Protein AF-A0A3B1DWB9-F1 (afdb_monomer)

Solvent-accessible surface area (backbone atoms only — not comparable to full-atom values): 4845 Å² total; per-residue (Å²): 138,87,80,56,45,67,59,46,20,48,55,52,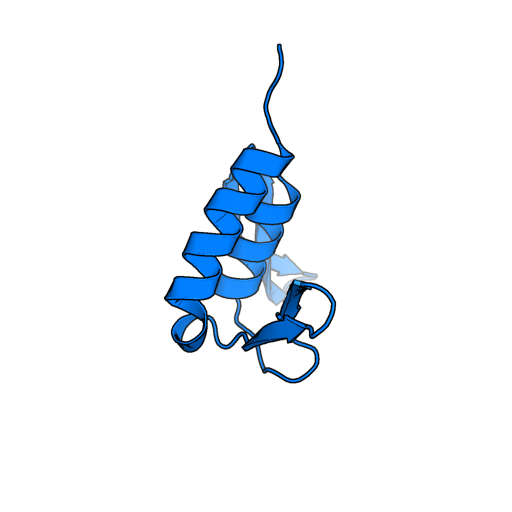46,49,62,47,59,78,39,20,76,85,30,34,32,46,80,44,81,42,96,88,73,47,75,46,75,41,64,49,86,91,38,82,27,40,74,67,38,53,40,52,51,50,24,38,76,48,27,70,74,44,52,63,43,84,41,88,37,71,60,95,90,38,84,40,83,36,82,48,78,90

Organism: NCBI:txid652676

pLDDT: mean 96.12, std 4.91, range [58.06, 98.69]

Structure (mmCIF, N/CA/C/O backbone):
data_AF-A0A3B1DWB9-F1
#
_entry.id   AF-A0A3B1DWB9-F1
#
loop_
_atom_site.group_PDB
_atom_site.id
_atom_site.type_symbol
_atom_site.label_atom_id
_atom_site.label_alt_id
_atom_site.label_comp_id
_atom_site.label_asym_id
_atom_site.label_entity_id
_atom_site.label_seq_id
_atom_site.pdbx_PDB_ins_code
_atom_site.Cartn_x
_atom_site.Cartn_y
_atom_site.Cartn_z
_atom_site.occupancy
_atom_site.B_iso_or_equiv
_atom_site.auth_seq_id
_atom_site.auth_comp_id
_atom_site.auth_asym_id
_atom_site.auth_atom_id
_atom_site.pdbx_PDB_model_num
ATOM 1 N N . MET A 1 1 ? -1.717 25.073 -10.698 1.00 58.06 1 MET A N 1
ATOM 2 C CA . MET A 1 1 ? -0.938 24.186 -9.810 1.00 58.06 1 MET A CA 1
ATOM 3 C C . MET A 1 1 ? -0.717 22.882 -10.548 1.00 58.06 1 MET A C 1
ATOM 5 O O . MET A 1 1 ? -1.690 22.342 -11.055 1.00 58.06 1 MET A O 1
ATOM 9 N N . ASN A 1 2 ? 0.532 22.435 -10.675 1.00 82.19 2 ASN A N 1
ATOM 10 C CA . ASN A 1 2 ? 0.851 21.084 -11.132 1.00 82.19 2 ASN A CA 1
ATOM 11 C C . ASN A 1 2 ? 1.231 20.289 -9.885 1.00 82.19 2 ASN A C 1
ATOM 13 O O . ASN A 1 2 ? 2.206 20.636 -9.230 1.00 82.19 2 ASN A O 1
ATOM 17 N N . PHE A 1 3 ? 0.423 19.299 -9.531 1.00 86.00 3 PHE A N 1
ATOM 18 C CA . PHE A 1 3 ? 0.599 18.526 -8.303 1.00 86.00 3 PHE A CA 1
ATOM 19 C C . PHE A 1 3 ? 1.432 17.256 -8.500 1.00 86.00 3 PHE A C 1
ATOM 21 O O . PHE A 1 3 ? 1.622 16.527 -7.533 1.00 86.00 3 PHE A O 1
ATOM 28 N N . GLN A 1 4 ? 1.893 16.997 -9.735 1.00 94.44 4 GLN A N 1
ATOM 29 C CA . GLN A 1 4 ? 2.781 15.882 -10.093 1.00 94.44 4 GLN A CA 1
ATOM 30 C C . GLN A 1 4 ? 2.353 14.543 -9.466 1.00 94.44 4 GLN A C 1
ATOM 32 O O . GLN A 1 4 ? 3.173 13.779 -8.975 1.00 94.44 4 GLN A O 1
ATOM 37 N N . LEU A 1 5 ? 1.044 14.259 -9.492 1.00 96.00 5 LEU A N 1
ATOM 38 C CA . LEU A 1 5 ? 0.442 13.137 -8.760 1.00 96.00 5 LEU A CA 1
ATOM 39 C C . LEU A 1 5 ? 1.098 11.794 -9.107 1.00 96.00 5 LEU A C 1
ATOM 41 O O . LEU A 1 5 ? 1.374 10.995 -8.224 1.00 96.00 5 LEU A O 1
ATOM 45 N N . ASN A 1 6 ? 1.409 11.571 -10.385 1.00 96.62 6 ASN A N 1
ATOM 46 C CA . ASN A 1 6 ? 2.066 10.336 -10.808 1.00 96.62 6 ASN A CA 1
ATOM 47 C C . ASN A 1 6 ? 3.512 10.230 -10.316 1.00 96.62 6 ASN A C 1
ATOM 49 O O . ASN A 1 6 ? 3.944 9.128 -10.016 1.00 96.62 6 ASN A O 1
ATOM 53 N N . GLU A 1 7 ? 4.255 11.339 -10.245 1.00 96.50 7 GLU A N 1
ATOM 54 C CA . GLU A 1 7 ? 5.631 11.327 -9.727 1.00 96.50 7 GLU A CA 1
ATOM 55 C C . GLU A 1 7 ? 5.611 11.014 -8.227 1.00 96.50 7 GLU A C 1
ATOM 57 O O . GLU A 1 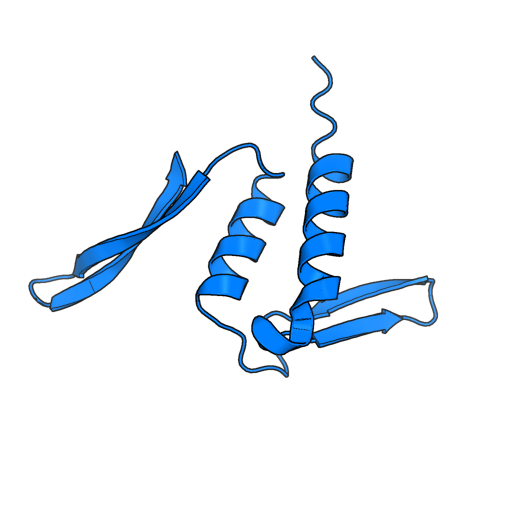7 ? 6.287 10.091 -7.796 1.00 96.50 7 GLU A O 1
ATOM 62 N N . ARG A 1 8 ? 4.718 11.655 -7.460 1.00 95.94 8 ARG A N 1
ATOM 63 C CA . ARG A 1 8 ? 4.530 11.353 -6.030 1.00 95.94 8 ARG A CA 1
ATOM 64 C C . ARG A 1 8 ? 4.115 9.904 -5.774 1.00 95.94 8 ARG A C 1
ATOM 66 O O . ARG A 1 8 ? 4.662 9.244 -4.900 1.00 95.94 8 ARG A O 1
ATOM 73 N N . ALA A 1 9 ? 3.139 9.408 -6.535 1.00 97.88 9 ALA A N 1
ATOM 74 C CA . ALA A 1 9 ? 2.699 8.021 -6.427 1.00 97.88 9 ALA A CA 1
ATOM 75 C C . ALA A 1 9 ? 3.819 7.039 -6.807 1.00 97.88 9 ALA A C 1
ATOM 77 O O . ALA A 1 9 ? 3.914 5.971 -6.206 1.00 97.88 9 ALA A O 1
ATOM 78 N N . ALA A 1 10 ? 4.662 7.388 -7.786 1.00 97.31 10 ALA A N 1
ATOM 79 C CA . ALA A 1 10 ? 5.814 6.581 -8.169 1.00 97.31 10 ALA A CA 1
ATOM 80 C C . ALA A 1 10 ? 6.865 6.539 -7.052 1.00 97.31 10 ALA A C 1
ATOM 82 O O . ALA A 1 10 ? 7.289 5.442 -6.707 1.00 97.31 10 ALA A O 1
ATOM 83 N N . ASP A 1 11 ? 7.200 7.682 -6.446 1.00 96.94 11 ASP A N 1
ATOM 84 C CA . ASP A 1 11 ? 8.137 7.758 -5.317 1.00 96.94 11 ASP A CA 1
ATOM 85 C C . ASP A 1 11 ? 7.655 6.885 -4.145 1.00 96.94 11 ASP A C 1
ATOM 87 O O . ASP A 1 11 ? 8.386 6.015 -3.677 1.00 96.94 11 ASP A O 1
ATOM 91 N N . LEU A 1 12 ? 6.379 7.005 -3.756 1.00 97.31 12 LEU A N 1
ATOM 92 C CA . LEU A 1 12 ? 5.794 6.158 -2.710 1.00 97.31 12 LEU A CA 1
ATOM 93 C C . LEU A 1 12 ? 5.782 4.666 -3.096 1.00 97.31 12 LEU A C 1
ATOM 95 O O . LEU A 1 12 ? 5.933 3.788 -2.248 1.00 97.31 12 LEU A O 1
ATOM 99 N N . THR A 1 13 ? 5.613 4.354 -4.384 1.00 98.25 13 THR A N 1
ATOM 100 C CA . THR A 1 13 ? 5.677 2.968 -4.870 1.00 98.25 13 THR A CA 1
ATOM 101 C C . THR A 1 13 ? 7.090 2.391 -4.736 1.00 98.25 13 THR A C 1
ATOM 103 O O . THR A 1 13 ? 7.212 1.202 -4.443 1.00 98.25 13 THR A O 1
ATOM 106 N N . GLU A 1 14 ? 8.149 3.192 -4.908 1.00 98.19 14 GLU A N 1
ATOM 107 C CA . GLU A 1 14 ? 9.525 2.742 -4.645 1.00 98.19 14 GLU A CA 1
ATOM 108 C C . GLU A 1 14 ? 9.716 2.381 -3.172 1.00 98.19 14 GLU A C 1
ATOM 110 O O . GLU A 1 14 ? 10.149 1.266 -2.874 1.00 98.19 14 GLU A O 1
ATOM 115 N N . ASP A 1 15 ? 9.297 3.261 -2.259 1.00 97.69 15 ASP A N 1
ATOM 116 C CA . ASP A 1 15 ? 9.393 3.030 -0.812 1.00 97.69 15 ASP A CA 1
ATOM 117 C C . ASP A 1 15 ? 8.667 1.740 -0.389 1.00 97.69 15 ASP A C 1
ATOM 119 O O . ASP A 1 15 ? 9.120 0.996 0.488 1.00 97.69 15 ASP A O 1
ATOM 123 N N . VAL A 1 16 ? 7.533 1.447 -1.033 1.00 97.81 16 VAL A N 1
ATOM 124 C CA . VAL A 1 16 ? 6.760 0.219 -0.816 1.00 97.81 16 VAL A CA 1
ATOM 125 C C . VAL A 1 16 ? 7.476 -1.019 -1.359 1.00 97.81 16 VAL A C 1
ATOM 127 O O . VAL A 1 16 ? 7.460 -2.066 -0.707 1.00 97.81 16 VAL A O 1
ATOM 130 N N . ILE A 1 17 ? 8.129 -0.924 -2.520 1.00 98.31 17 ILE A N 1
ATOM 131 C CA . ILE A 1 17 ? 8.914 -2.027 -3.093 1.00 98.31 17 ILE A CA 1
ATOM 132 C C . ILE A 1 17 ? 10.116 -2.358 -2.199 1.00 98.31 17 ILE A C 1
ATOM 134 O O . ILE A 1 17 ? 10.404 -3.538 -1.991 1.00 98.31 17 ILE A O 1
ATOM 138 N N . GLU A 1 18 ? 10.776 -1.357 -1.611 1.00 98.31 18 GLU A N 1
ATOM 139 C CA . GLU A 1 18 ? 11.863 -1.570 -0.642 1.00 98.31 18 GLU A CA 1
ATOM 140 C C . GLU A 1 18 ? 11.397 -2.333 0.612 1.00 98.31 18 GLU A C 1
ATOM 142 O O . GLU A 1 18 ? 12.170 -3.070 1.228 1.00 98.31 18 GLU A O 1
ATOM 147 N N . GLN A 1 19 ? 10.113 -2.218 0.959 1.00 98.00 19 GLN A N 1
ATOM 148 C CA . GLN A 1 19 ? 9.484 -2.860 2.117 1.00 98.00 19 GLN A CA 1
ATOM 149 C C . GLN A 1 19 ? 8.689 -4.128 1.761 1.00 98.00 19 GLN A C 1
ATOM 151 O O . GLN A 1 19 ? 7.938 -4.644 2.597 1.00 98.00 19 GLN A O 1
ATOM 156 N N . ALA A 1 20 ? 8.846 -4.664 0.545 1.00 98.06 20 ALA A N 1
ATOM 157 C CA . ALA A 1 20 ? 7.964 -5.697 0.001 1.00 98.06 20 ALA A CA 1
ATOM 158 C C . ALA A 1 20 ? 7.798 -6.935 0.905 1.00 98.06 20 ALA A C 1
ATOM 160 O O . ALA A 1 20 ? 6.679 -7.410 1.118 1.00 98.06 20 ALA A O 1
ATOM 161 N N . GLU A 1 21 ? 8.888 -7.421 1.509 1.00 97.88 21 GLU A N 1
ATOM 162 C CA . GLU A 1 21 ? 8.858 -8.574 2.420 1.00 97.88 21 GLU A CA 1
ATOM 163 C C . GLU A 1 21 ? 7.999 -8.304 3.668 1.00 97.88 21 GLU A C 1
ATOM 165 O O . GLU A 1 21 ? 7.150 -9.119 4.038 1.00 97.88 21 GLU A O 1
ATOM 170 N N . GLN A 1 22 ? 8.166 -7.134 4.291 1.00 98.12 22 GLN A N 1
ATOM 171 C CA . GLN A 1 22 ? 7.439 -6.737 5.505 1.00 98.12 22 GLN A CA 1
ATOM 172 C C . GLN A 1 22 ? 5.946 -6.552 5.219 1.00 98.12 22 GLN A C 1
ATOM 174 O O . GLN A 1 22 ? 5.085 -6.942 6.014 1.00 98.12 22 GLN A O 1
ATOM 179 N N . LEU A 1 23 ? 5.640 -5.998 4.047 1.00 98.44 23 LEU A N 1
ATOM 180 C CA . LEU A 1 23 ? 4.281 -5.780 3.569 1.00 98.44 23 LEU A CA 1
ATOM 181 C C . LEU A 1 23 ? 3.619 -7.063 3.039 1.00 98.44 23 LEU A C 1
ATOM 183 O O . LEU A 1 23 ? 2.392 -7.083 2.897 1.00 98.44 23 LEU A O 1
ATOM 187 N N . ARG A 1 24 ? 4.389 -8.144 2.840 1.00 98.62 24 ARG A N 1
ATOM 188 C CA . ARG A 1 24 ? 3.962 -9.428 2.254 1.00 98.62 24 ARG A CA 1
ATOM 189 C C . ARG A 1 24 ? 3.405 -9.271 0.835 1.00 98.62 24 ARG A C 1
ATOM 191 O O . ARG A 1 24 ? 2.390 -9.887 0.494 1.00 98.62 24 ARG A O 1
ATOM 198 N N . ILE A 1 25 ? 4.072 -8.435 0.045 1.00 98.69 25 ILE A N 1
ATOM 199 C CA . ILE A 1 25 ? 3.778 -8.151 -1.365 1.00 98.69 25 ILE A CA 1
ATOM 200 C C . ILE A 1 25 ? 4.919 -8.642 -2.257 1.00 98.69 25 ILE A C 1
ATOM 202 O O . ILE A 1 25 ? 6.015 -8.925 -1.771 1.00 98.69 25 ILE A O 1
ATOM 206 N N . GLU A 1 26 ? 4.677 -8.728 -3.561 1.00 98.56 26 GLU A N 1
ATOM 207 C CA . GLU A 1 26 ? 5.686 -9.161 -4.531 1.00 98.56 26 GLU A CA 1
ATOM 208 C C . GLU A 1 26 ? 5.926 -8.100 -5.606 1.00 98.56 26 GLU A C 1
ATOM 210 O O . GLU A 1 26 ? 5.001 -7.452 -6.088 1.00 98.56 26 GLU A O 1
ATOM 215 N N . PHE A 1 27 ? 7.187 -7.922 -6.000 1.00 98.12 27 PHE A N 1
ATOM 216 C CA . PHE A 1 27 ? 7.572 -7.051 -7.107 1.00 98.12 27 PHE A CA 1
ATOM 217 C C . PHE A 1 27 ? 8.103 -7.880 -8.276 1.00 98.12 27 PHE A C 1
ATOM 219 O O . PHE A 1 27 ? 8.973 -8.739 -8.112 1.00 98.12 27 PHE A O 1
ATOM 226 N N . HIS A 1 28 ? 7.622 -7.573 -9.478 1.00 97.50 28 HIS A N 1
ATOM 227 C CA . HIS A 1 28 ? 8.048 -8.208 -10.714 1.00 97.50 28 HIS A CA 1
ATOM 228 C C . HIS A 1 28 ? 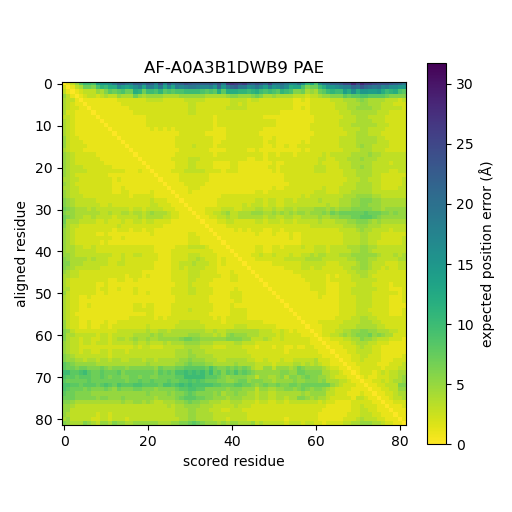8.414 -7.161 -11.768 1.00 97.50 28 HIS A C 1
ATOM 230 O O . HIS A 1 28 ? 7.608 -6.310 -12.155 1.00 97.50 28 HIS A O 1
ATOM 236 N N . GLN A 1 29 ? 9.625 -7.283 -12.307 1.00 97.50 29 GLN A N 1
ATOM 237 C CA . GLN A 1 29 ? 10.033 -6.579 -13.516 1.00 97.50 29 GLN A CA 1
ATOM 238 C C . GLN A 1 29 ? 9.627 -7.410 -14.742 1.00 97.50 29 GLN A C 1
ATOM 240 O O . GLN A 1 29 ? 10.021 -8.569 -14.878 1.00 97.50 29 GLN A O 1
ATOM 245 N N . LEU A 1 30 ? 8.855 -6.822 -15.654 1.00 97.81 30 LEU A N 1
ATOM 246 C CA . LEU A 1 30 ? 8.441 -7.473 -16.894 1.00 97.81 30 LEU A CA 1
ATOM 247 C C . LEU A 1 30 ? 9.502 -7.304 -17.997 1.00 97.81 30 LEU A C 1
ATOM 249 O O . LEU A 1 30 ? 10.154 -6.258 -18.064 1.00 97.81 30 LEU A O 1
ATOM 253 N N . PRO A 1 31 ? 9.616 -8.256 -18.946 1.00 97.19 31 PRO A N 1
ATOM 254 C CA . PRO A 1 31 ? 10.560 -8.156 -20.065 1.00 97.19 31 PRO A CA 1
ATOM 255 C C . PRO A 1 31 ? 10.367 -6.921 -20.957 1.00 97.19 31 PRO A C 1
ATOM 257 O O . PRO A 1 31 ? 11.310 -6.468 -21.596 1.00 97.19 31 PRO A O 1
ATOM 260 N N . CYS A 1 32 ? 9.155 -6.362 -21.004 1.00 97.00 32 CYS A N 1
ATOM 261 C CA . CYS A 1 32 ? 8.845 -5.141 -21.752 1.00 97.00 32 CYS A CA 1
ATOM 262 C C . CYS A 1 32 ? 9.265 -3.844 -21.033 1.00 97.00 32 CYS A C 1
ATOM 264 O O . CYS A 1 32 ? 8.958 -2.760 -21.520 1.00 97.00 32 CYS A O 1
ATOM 266 N N . GLY A 1 33 ? 9.912 -3.937 -19.867 1.00 96.00 33 GLY A N 1
ATOM 267 C CA . GLY A 1 33 ? 10.269 -2.789 -19.028 1.00 96.00 33 GLY A CA 1
ATOM 268 C C . GLY A 1 33 ? 9.160 -2.344 -18.070 1.00 96.00 33 GLY A C 1
ATOM 269 O O . GLY A 1 33 ? 9.417 -1.532 -17.187 1.00 96.00 33 GLY A O 1
ATOM 270 N N . GLY A 1 34 ? 7.952 -2.903 -18.195 1.00 96.69 34 GLY A N 1
ATOM 271 C CA . GLY A 1 34 ? 6.869 -2.692 -17.238 1.00 96.69 34 GLY A CA 1
ATOM 2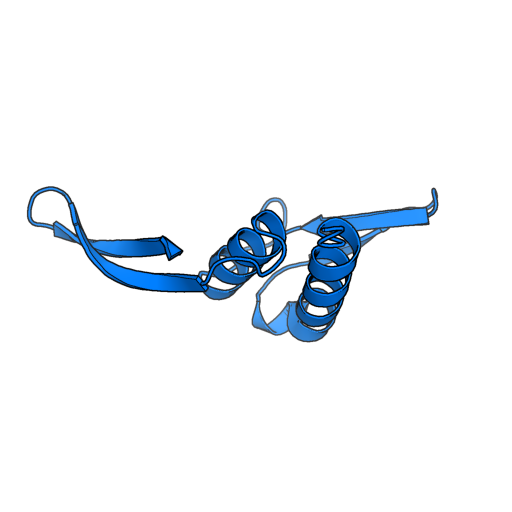72 C C . GLY A 1 34 ? 7.202 -3.246 -15.852 1.00 96.69 34 GLY A C 1
ATOM 273 O O . GLY A 1 34 ? 8.023 -4.151 -15.705 1.00 96.69 34 GLY A O 1
ATOM 274 N N . ARG A 1 35 ? 6.544 -2.702 -14.834 1.00 97.31 35 ARG A N 1
ATOM 275 C CA . ARG A 1 35 ? 6.719 -3.071 -13.428 1.00 97.31 35 ARG A CA 1
ATOM 276 C C . ARG A 1 35 ? 5.366 -3.434 -12.844 1.00 97.31 35 ARG A C 1
ATOM 278 O O . ARG A 1 35 ? 4.395 -2.719 -13.073 1.00 97.31 35 ARG A O 1
ATOM 285 N N . VAL A 1 36 ? 5.309 -4.553 -12.133 1.00 98.00 36 VAL A N 1
ATOM 286 C CA . VAL A 1 36 ? 4.100 -5.043 -11.469 1.00 98.00 36 VAL A CA 1
ATOM 287 C C . VAL A 1 36 ? 4.414 -5.210 -9.994 1.00 98.00 36 VAL A C 1
ATOM 289 O O . VAL A 1 36 ? 5.377 -5.889 -9.647 1.00 98.00 36 VAL A O 1
ATOM 292 N N . VAL A 1 37 ? 3.597 -4.597 -9.146 1.00 98.31 37 VAL A N 1
ATOM 293 C CA . VAL A 1 37 ? 3.603 -4.831 -7.703 1.00 98.31 37 VAL A CA 1
ATOM 294 C C . VAL A 1 37 ? 2.315 -5.576 -7.376 1.00 98.31 37 VAL A C 1
ATOM 296 O O . VAL A 1 37 ? 1.221 -5.051 -7.585 1.00 98.31 37 VAL A O 1
ATOM 299 N N . ASP A 1 38 ? 2.442 -6.824 -6.948 1.00 98.38 38 ASP A N 1
ATOM 300 C CA . ASP A 1 38 ? 1.330 -7.667 -6.537 1.00 98.38 38 ASP A CA 1
ATOM 301 C C . ASP A 1 38 ? 1.059 -7.460 -5.045 1.00 98.38 38 ASP A C 1
ATOM 303 O O . ASP A 1 38 ? 1.908 -7.750 -4.205 1.00 98.38 38 ASP A O 1
ATOM 307 N N . PHE A 1 39 ? -0.129 -6.949 -4.724 1.00 98.56 39 PHE A N 1
ATOM 308 C CA . PHE A 1 39 ? -0.572 -6.690 -3.354 1.00 98.56 39 PHE A CA 1
ATOM 309 C C . PHE A 1 39 ? -1.455 -7.805 -2.767 1.00 98.56 39 PHE A C 1
ATOM 311 O O . PHE A 1 39 ? -1.840 -7.705 -1.600 1.00 98.56 39 PHE A O 1
ATOM 318 N N . GLY A 1 40 ? -1.804 -8.849 -3.532 1.00 98.00 40 GLY A N 1
ATOM 319 C CA . GLY A 1 40 ? -2.664 -9.916 -3.002 1.00 98.00 40 GLY A CA 1
ATOM 320 C C . GLY A 1 40 ? -3.208 -10.961 -3.981 1.00 98.00 40 GLY A C 1
ATOM 321 O O . GLY A 1 40 ? -4.128 -11.692 -3.617 1.00 98.00 40 GLY A O 1
ATOM 322 N N . VAL A 1 41 ? -2.729 -11.019 -5.225 1.00 98.12 41 VAL A N 1
ATOM 323 C CA . VAL A 1 41 ? -3.147 -12.026 -6.213 1.00 98.12 41 VAL A CA 1
ATOM 324 C C . VAL A 1 41 ? -2.411 -13.342 -5.966 1.00 98.12 41 VAL A C 1
ATOM 326 O O . VAL A 1 41 ? -3.055 -14.377 -5.794 1.00 98.12 41 VAL A O 1
ATOM 329 N N . HIS A 1 42 ? -1.078 -13.309 -5.926 1.00 97.94 42 HIS A N 1
ATOM 330 C CA . HIS A 1 42 ? -0.228 -14.474 -5.652 1.00 97.94 42 HIS A CA 1
ATOM 331 C C . HIS A 1 42 ? 0.464 -14.402 -4.288 1.00 97.94 42 HIS A C 1
ATOM 333 O O . HIS A 1 42 ? 0.912 -15.427 -3.775 1.00 97.94 42 HIS A O 1
ATOM 339 N N . CYS A 1 43 ? 0.485 -13.225 -3.666 1.00 97.06 43 CYS A N 1
ATOM 340 C CA . CYS A 1 43 ? 0.969 -13.019 -2.308 1.00 97.06 43 CYS A CA 1
ATOM 341 C C . CYS A 1 43 ? -0.197 -12.857 -1.318 1.00 97.06 43 CYS A C 1
ATOM 343 O O . CYS A 1 43 ? -1.351 -12.666 -1.693 1.00 97.06 43 CYS A O 1
ATOM 345 N N . THR A 1 44 ? 0.08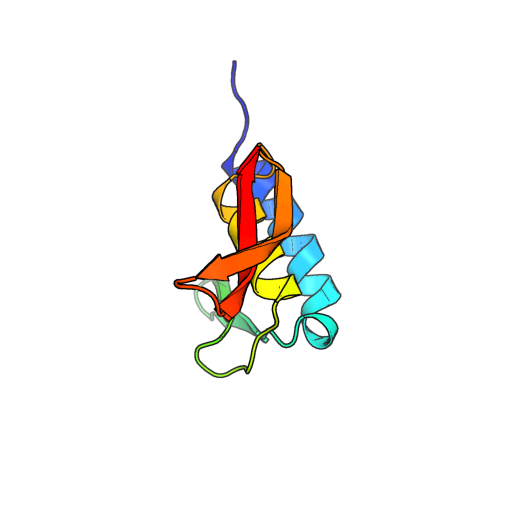9 -12.935 -0.016 1.00 98.12 44 THR A N 1
ATOM 346 C CA . THR A 1 44 ? -0.949 -12.757 1.020 1.00 98.12 44 THR A CA 1
ATOM 347 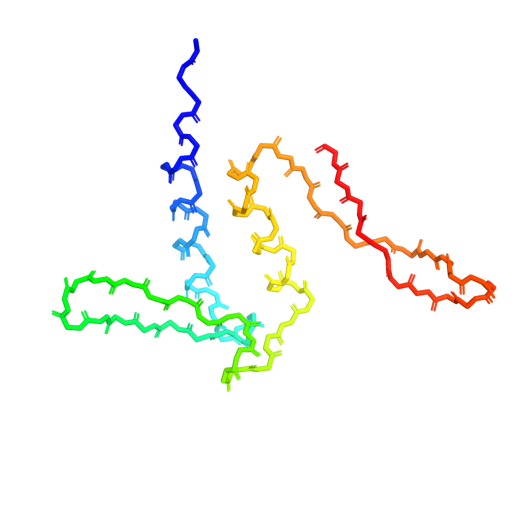C C . THR A 1 44 ? -1.356 -11.293 1.202 1.00 98.12 44 THR A C 1
ATOM 349 O O . THR A 1 44 ? -2.502 -11.016 1.552 1.00 98.12 44 THR A O 1
ATOM 352 N N . GLY A 1 45 ? -0.415 -10.363 1.025 1.00 98.19 45 GLY A N 1
ATOM 353 C CA . GLY A 1 45 ? -0.594 -8.967 1.400 1.00 98.19 45 GLY A CA 1
ATOM 354 C C . GLY A 1 45 ? -0.677 -8.758 2.916 1.00 98.19 45 GLY A C 1
ATOM 355 O O . GLY A 1 45 ? -0.465 -9.657 3.742 1.00 98.19 45 GLY A O 1
ATOM 356 N N . SER A 1 46 ? -0.988 -7.527 3.306 1.00 98.38 46 SER A N 1
ATOM 357 C CA . SER A 1 46 ? -1.184 -7.139 4.700 1.00 98.38 46 SER A CA 1
ATOM 358 C C . SER A 1 46 ? -2.093 -5.917 4.816 1.00 98.38 46 SER A C 1
ATOM 360 O O . SER A 1 46 ? -2.332 -5.209 3.841 1.00 98.38 46 SER A O 1
ATOM 362 N N . LEU A 1 47 ? -2.581 -5.640 6.031 1.00 96.88 47 LEU A N 1
ATOM 363 C CA . LEU A 1 47 ? -3.311 -4.401 6.316 1.00 96.88 47 LEU A CA 1
ATOM 364 C C . LEU A 1 47 ? -2.459 -3.158 6.011 1.00 96.88 47 LEU A C 1
ATOM 366 O O . LEU A 1 47 ? -2.963 -2.212 5.418 1.00 96.88 47 LEU A O 1
ATOM 370 N N . ALA A 1 48 ? -1.165 -3.195 6.349 1.00 97.31 48 ALA A N 1
ATOM 371 C CA . ALA A 1 48 ? -0.216 -2.138 6.003 1.00 97.31 48 ALA A CA 1
ATOM 372 C C . ALA A 1 48 ? -0.055 -1.977 4.485 1.00 97.31 48 ALA A C 1
ATOM 374 O O . ALA A 1 48 ? -0.089 -0.857 3.991 1.00 97.31 48 ALA A O 1
ATOM 375 N N . ALA A 1 49 ? 0.019 -3.081 3.733 1.00 98.06 49 ALA A N 1
ATOM 376 C CA . ALA A 1 49 ? 0.080 -3.034 2.273 1.00 98.06 49 ALA A CA 1
ATOM 377 C C . ALA A 1 49 ? -1.184 -2.410 1.661 1.00 98.06 49 ALA A C 1
ATOM 379 O O . ALA A 1 49 ? -1.093 -1.649 0.705 1.00 98.06 49 ALA A O 1
ATOM 380 N N . GLY A 1 50 ? -2.360 -2.693 2.232 1.00 97.94 50 GLY A N 1
ATOM 381 C CA . GLY A 1 50 ? -3.617 -2.073 1.813 1.00 97.94 50 GLY A CA 1
ATOM 382 C C . GLY A 1 50 ? -3.662 -0.564 2.072 1.00 97.94 50 GLY A C 1
ATOM 383 O O . GLY A 1 50 ? -4.136 0.176 1.214 1.00 97.94 50 GLY A O 1
ATOM 384 N N . MET A 1 51 ? -3.146 -0.106 3.220 1.00 97.69 51 MET A N 1
ATOM 385 C CA . MET A 1 51 ? -3.024 1.330 3.516 1.00 97.69 51 MET A CA 1
ATOM 386 C C . MET A 1 51 ? -2.062 2.013 2.539 1.00 97.69 51 MET A C 1
ATOM 388 O O . MET A 1 51 ? -2.456 2.976 1.891 1.00 97.69 51 MET A O 1
ATOM 392 N N . ALA A 1 52 ? -0.868 1.448 2.339 1.00 97.50 52 ALA A N 1
ATOM 393 C CA . ALA A 1 52 ? 0.117 1.982 1.400 1.00 97.50 52 ALA A CA 1
ATOM 394 C C . ALA A 1 52 ? -0.417 2.025 -0.045 1.00 97.50 52 ALA A C 1
ATOM 396 O O . ALA A 1 52 ? -0.236 3.010 -0.754 1.00 97.50 52 ALA A O 1
ATOM 397 N N . LEU A 1 53 ? -1.147 0.991 -0.4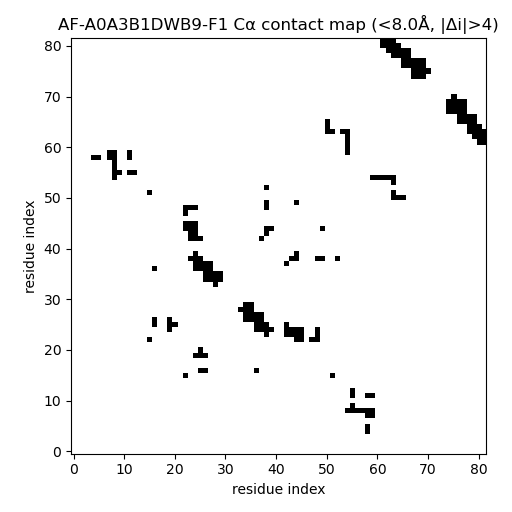84 1.00 98.25 53 LEU A N 1
ATOM 398 C CA . LEU A 1 53 ? -1.800 0.991 -1.795 1.00 98.25 53 LEU A CA 1
ATOM 399 C C . LEU A 1 53 ? -2.841 2.112 -1.914 1.00 98.25 53 LEU A C 1
ATOM 401 O O . LEU A 1 53 ? -2.922 2.765 -2.953 1.00 98.25 53 LEU A O 1
ATOM 405 N N . ALA A 1 54 ? -3.634 2.348 -0.867 1.00 98.19 54 ALA A N 1
ATOM 406 C CA . ALA A 1 54 ? -4.611 3.431 -0.858 1.00 98.19 54 ALA A CA 1
ATOM 407 C C . ALA A 1 54 ? -3.934 4.815 -0.904 1.00 98.19 54 ALA A C 1
ATOM 409 O O . ALA A 1 54 ? -4.386 5.677 -1.657 1.00 98.19 54 ALA A O 1
ATOM 410 N N . GLU A 1 55 ? -2.828 5.013 -0.185 1.00 97.69 55 GLU A N 1
ATOM 411 C CA . GLU A 1 55 ? -2.014 6.237 -0.249 1.00 97.69 55 GLU A CA 1
ATOM 412 C C . GLU A 1 55 ? -1.411 6.451 -1.647 1.00 97.69 55 GLU A C 1
ATOM 414 O O . GLU A 1 55 ? -1.503 7.555 -2.191 1.00 97.69 55 GLU A O 1
ATOM 419 N N . ILE A 1 56 ? -0.903 5.390 -2.293 1.00 97.88 56 ILE A N 1
ATOM 420 C CA . ILE A 1 56 ? -0.446 5.422 -3.695 1.00 97.88 56 ILE A CA 1
ATOM 421 C C . ILE A 1 56 ? -1.593 5.830 -4.626 1.00 97.88 56 ILE A C 1
ATOM 423 O O . ILE A 1 56 ? -1.416 6.704 -5.476 1.00 97.88 56 ILE A O 1
ATOM 427 N N . CYS A 1 57 ? -2.788 5.249 -4.463 1.00 97.69 57 CYS A N 1
ATOM 428 C CA . CYS A 1 57 ? -3.967 5.610 -5.260 1.00 97.69 57 CYS A CA 1
ATOM 429 C C . CYS A 1 57 ? -4.374 7.079 -5.089 1.00 97.69 57 CYS A C 1
ATOM 431 O O . CYS A 1 57 ? -4.959 7.664 -6.002 1.00 97.69 57 CYS A O 1
ATOM 433 N N . MET A 1 58 ? -4.062 7.674 -3.941 1.00 96.69 58 MET A N 1
ATOM 434 C CA . MET A 1 58 ? -4.284 9.089 -3.668 1.00 96.69 58 MET A CA 1
ATOM 435 C C . MET A 1 58 ? -3.064 9.957 -3.970 1.00 96.69 58 MET A C 1
ATOM 437 O O . MET A 1 58 ? -3.128 11.155 -3.728 1.00 96.69 58 MET A O 1
ATOM 441 N N . ALA A 1 59 ? -1.971 9.402 -4.503 1.00 96.88 59 ALA A N 1
ATOM 442 C CA . ALA A 1 59 ? -0.725 10.123 -4.753 1.00 96.88 59 ALA A CA 1
ATOM 443 C C . ALA A 1 59 ? -0.216 10.905 -3.526 1.00 96.88 59 ALA A C 1
ATOM 445 O O . ALA A 1 59 ? 0.258 12.039 -3.665 1.00 96.88 59 ALA A O 1
ATOM 446 N N . ASP A 1 60 ? -0.370 10.315 -2.334 1.00 92.25 60 ASP A N 1
ATOM 447 C CA . ASP A 1 60 ? 0.051 10.904 -1.055 1.00 92.25 60 ASP A CA 1
ATOM 448 C C . ASP A 1 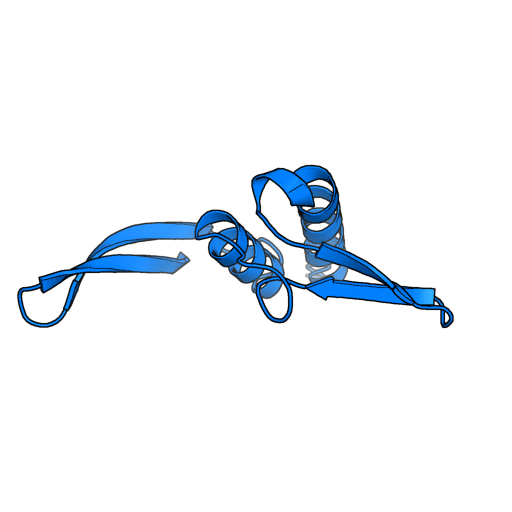60 ? -0.620 12.277 -0.770 1.00 92.25 60 ASP A C 1
ATOM 450 O O . ASP A 1 60 ? -0.095 13.159 -0.089 1.00 92.25 60 ASP A O 1
ATOM 454 N N . TRP A 1 61 ? -1.794 12.521 -1.367 1.00 93.88 61 TRP A N 1
ATOM 455 C CA . TRP A 1 61 ? -2.594 13.743 -1.176 1.00 93.88 61 TRP A CA 1
ATOM 456 C C . TRP A 1 61 ? -3.681 13.622 -0.101 1.00 93.88 61 TRP A C 1
ATOM 458 O O . TRP A 1 61 ? -4.439 14.570 0.096 1.00 93.88 61 TRP A O 1
ATOM 468 N N . GLY A 1 62 ? -3.754 12.486 0.583 1.00 91.38 62 GLY A N 1
ATOM 469 C CA . GLY A 1 62 ? -4.648 12.250 1.710 1.00 91.38 62 GLY A CA 1
ATOM 470 C C . GLY A 1 62 ? -4.030 11.231 2.657 1.00 91.38 62 GLY A C 1
ATOM 471 O O . GLY A 1 62 ? -3.183 10.438 2.246 1.00 91.38 62 GLY A O 1
ATOM 472 N N . GLU A 1 63 ? -4.449 11.258 3.913 1.00 94.75 63 GLU A N 1
ATOM 473 C CA . GLU A 1 63 ? -3.961 10.329 4.936 1.00 94.75 63 GLU A CA 1
ATOM 474 C C . GLU A 1 63 ? -4.896 9.119 5.025 1.00 94.75 63 GLU A C 1
ATOM 476 O O . GLU A 1 63 ? -6.119 9.281 5.045 1.00 94.75 63 GLU A O 1
ATOM 481 N N . VAL A 1 64 ? -4.336 7.905 5.072 1.00 97.00 64 VAL A N 1
ATOM 482 C CA . VAL A 1 64 ? -5.104 6.662 5.221 1.00 97.00 64 VAL A CA 1
ATOM 483 C C . VAL A 1 64 ? -4.807 6.045 6.575 1.00 97.00 64 VAL A C 1
ATOM 485 O O . VAL A 1 64 ? -3.677 5.681 6.878 1.00 97.00 64 VAL A O 1
ATOM 488 N N . ALA A 1 65 ? -5.844 5.849 7.383 1.00 96.50 65 ALA A N 1
ATOM 489 C CA . ALA A 1 65 ? -5.695 5.242 8.698 1.00 96.50 65 ALA A CA 1
ATOM 490 C C . ALA A 1 65 ? -6.673 4.090 8.907 1.00 96.50 65 ALA A C 1
ATOM 492 O O . ALA A 1 65 ? -7.852 4.168 8.550 1.00 96.50 65 ALA A O 1
ATOM 493 N N . LEU A 1 66 ? -6.198 3.037 9.573 1.00 96.19 66 LEU A N 1
ATOM 494 C CA . LEU A 1 66 ? -7.066 2.026 10.163 1.00 96.19 66 LEU A CA 1
ATOM 495 C C . LEU A 1 66 ? -7.530 2.488 11.539 1.00 96.19 66 LEU A C 1
ATOM 497 O O . LEU A 1 66 ? -6.730 2.753 12.436 1.00 96.19 66 LEU A O 1
ATOM 501 N N . THR A 1 67 ? -8.841 2.539 11.715 1.00 95.56 67 THR A N 1
ATOM 502 C CA . THR A 1 67 ? -9.493 2.923 12.964 1.00 95.56 67 THR A CA 1
ATOM 503 C C . THR A 1 67 ? -10.420 1.803 13.435 1.00 95.56 67 THR A C 1
ATOM 505 O O . THR A 1 67 ? -10.934 1.041 12.614 1.00 95.56 67 THR A O 1
ATOM 508 N N . PRO A 1 68 ? -10.643 1.631 14.748 1.00 95.50 68 PRO A N 1
ATOM 509 C CA . PRO A 1 68 ? -11.696 0.747 15.226 1.00 95.50 68 PRO A CA 1
ATOM 510 C C . PRO A 1 68 ? -13.066 1.278 14.799 1.00 95.50 68 PRO A C 1
ATOM 512 O O . PRO A 1 68 ? -13.379 2.446 15.027 1.00 95.50 68 PRO A O 1
ATOM 515 N N . GLY A 1 69 ? -13.897 0.407 14.244 1.00 94.81 69 GLY A N 1
ATOM 516 C CA . GLY A 1 69 ? -15.265 0.715 13.862 1.00 94.81 69 GLY A CA 1
ATOM 517 C C . GLY A 1 69 ? -16.243 -0.386 14.255 1.00 94.81 69 GLY A C 1
ATOM 518 O O . GLY A 1 69 ? -15.900 -1.370 14.920 1.00 94.81 69 GLY A O 1
ATOM 519 N N . ASP A 1 70 ? -17.490 -0.189 13.842 1.00 95.94 70 ASP A N 1
ATOM 520 C CA . ASP A 1 70 ? -18.602 -1.097 14.096 1.00 95.94 70 ASP A CA 1
ATOM 521 C C . ASP A 1 70 ? -19.378 -1.357 12.804 1.00 95.94 70 ASP A C 1
ATOM 523 O O . ASP A 1 70 ? -19.715 -0.430 12.063 1.00 95.94 70 ASP A O 1
ATOM 527 N N . VAL A 1 71 ? -19.686 -2.627 12.549 1.00 93.50 71 VAL A N 1
ATOM 528 C CA . VAL A 1 71 ? -20.598 -3.038 11.484 1.00 93.50 71 VAL A CA 1
ATOM 529 C C . VAL A 1 71 ? -21.688 -3.906 12.099 1.00 93.50 71 VAL A C 1
ATOM 531 O O . VAL A 1 71 ? -21.488 -5.092 12.357 1.00 93.50 71 VAL A O 1
ATOM 534 N N . LYS A 1 72 ? -22.873 -3.316 12.303 1.00 94.44 72 LYS A N 1
ATOM 535 C CA . LYS A 1 72 ? -24.061 -3.981 12.876 1.00 94.44 72 LYS A CA 1
ATOM 536 C C . LYS A 1 72 ? -23.825 -4.554 14.284 1.00 94.44 72 LYS A C 1
ATOM 538 O O . LYS A 1 72 ? -24.292 -5.652 14.585 1.00 94.44 72 LYS A O 1
ATOM 543 N N . GLY A 1 73 ? -23.132 -3.816 15.147 1.00 94.44 73 GLY A N 1
ATOM 544 C CA . GLY A 1 73 ? -22.832 -4.232 16.520 1.00 94.44 73 GLY A CA 1
ATOM 545 C C . GLY A 1 73 ? -21.628 -5.170 16.640 1.00 94.44 73 GLY A C 1
ATOM 546 O O . GLY A 1 73 ? -21.405 -5.735 17.712 1.00 94.44 73 GLY A O 1
ATOM 547 N N . VAL A 1 74 ? -20.884 -5.388 15.551 1.00 96.38 74 VAL A N 1
ATOM 548 C CA . VAL A 1 74 ? -19.653 -6.181 15.545 1.00 96.38 74 VAL A CA 1
ATOM 549 C C . VAL A 1 74 ? -18.466 -5.254 15.333 1.00 96.38 74 VAL A C 1
ATOM 551 O O . VAL A 1 74 ? -18.430 -4.499 14.361 1.00 96.38 74 VAL A O 1
ATOM 554 N N . SER A 1 75 ? -17.473 -5.351 16.219 1.00 95.75 75 SER A N 1
ATOM 555 C CA . SER A 1 75 ? -16.231 -4.593 16.084 1.00 95.75 75 SER A CA 1
ATOM 556 C C . SER A 1 75 ? -15.452 -5.056 14.854 1.00 95.75 75 SER A C 1
ATOM 558 O O . SER A 1 75 ? -15.145 -6.240 14.711 1.00 95.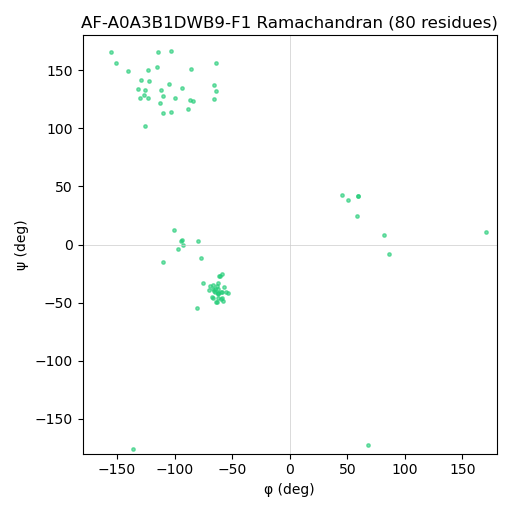75 75 SER A O 1
ATOM 560 N N . PHE A 1 76 ? -15.133 -4.107 13.978 1.00 95.31 76 PHE A N 1
ATOM 561 C CA . PHE A 1 76 ? -14.359 -4.321 12.760 1.00 95.31 76 PHE A CA 1
ATOM 562 C C . PHE A 1 76 ? -13.402 -3.149 12.535 1.00 95.31 76 PHE A C 1
ATOM 564 O O . PHE A 1 76 ? -13.729 -2.024 12.905 1.00 95.31 76 PHE A O 1
ATOM 571 N N . PRO A 1 77 ? -12.234 -3.363 11.910 1.00 94.62 77 PRO A N 1
ATOM 572 C CA . PRO A 1 77 ? -11.419 -2.255 11.439 1.00 94.62 77 PRO A CA 1
ATOM 573 C C . PRO A 1 77 ? -12.143 -1.501 10.315 1.00 94.62 77 PRO A C 1
ATOM 575 O O . PRO A 1 77 ? -12.707 -2.107 9.403 1.00 94.62 77 PRO A O 1
ATOM 578 N N . THR A 1 78 ? -12.093 -0.177 10.370 1.00 95.38 78 THR A N 1
ATOM 579 C CA . THR A 1 78 ? -12.563 0.743 9.332 1.00 95.38 78 THR A CA 1
ATOM 580 C C . THR A 1 78 ? -11.395 1.530 8.762 1.00 95.38 78 THR A C 1
ATOM 582 O O . THR A 1 78 ? -10.398 1.750 9.444 1.00 95.38 78 THR A O 1
ATOM 585 N N . VAL A 1 79 ? -11.519 1.961 7.508 1.00 96.69 79 VAL A N 1
ATOM 586 C CA . VAL A 1 79 ? -10.545 2.852 6.868 1.00 96.69 79 VAL A CA 1
ATOM 587 C C . VAL A 1 79 ? -11.090 4.273 6.919 1.00 96.69 79 VAL A C 1
ATOM 589 O O . VAL A 1 79 ? -12.208 4.522 6.466 1.00 96.69 79 VAL A O 1
ATOM 592 N N . THR A 1 80 ? -10.299 5.190 7.461 1.00 96.38 80 THR A N 1
ATOM 593 C CA . THR A 1 80 ? -10.556 6.630 7.418 1.00 96.38 80 THR A CA 1
ATOM 594 C C . THR A 1 80 ? -9.621 7.260 6.398 1.00 96.38 80 THR A C 1
ATOM 596 O O . THR A 1 80 ? -8.445 6.906 6.347 1.00 96.38 80 THR A O 1
ATOM 599 N N . VAL A 1 81 ? -10.157 8.188 5.607 1.00 97.06 81 VAL A N 1
ATOM 600 C CA . VAL A 1 81 ? -9.410 8.976 4.626 1.00 97.06 81 VAL A CA 1
ATOM 601 C C . VAL A 1 81 ? -9.681 10.452 4.893 1.00 97.06 81 VAL A C 1
ATOM 603 O O . VAL A 1 81 ? -10.852 10.831 5.004 1.00 97.06 81 VAL A O 1
ATOM 606 N N . THR A 1 82 ? -8.630 11.261 5.015 1.00 94.88 82 THR A N 1
ATOM 607 C CA . THR A 1 82 ? -8.719 12.715 5.259 1.00 94.88 82 THR A CA 1
ATOM 608 C C . THR A 1 82 ? -7.893 13.521 4.282 1.00 94.88 82 THR A C 1
ATOM 610 O O . THR A 1 82 ? -6.773 13.062 3.966 1.00 94.88 82 THR A O 1
#

Radius of gyration: 14.78 Å; Cα contacts (8 Å, |Δi|>4): 111; chains: 1; bounding box: 36×39×38 Å

Nearest PDB structures (foldseek):
  1qlm-assembly1_A  TM=9.445E-01  e=1.558E-06  Methanopyrus kandleri
  4gvq-assembly1_C  TM=9.387E-01  e=6.152E-06  Archaeoglobus fulgidus DSM 4304
  4gvs-assembly1_C  TM=9.395E-01  e=7.012E-06  Archaeoglobus fulgidus DSM 4304
  4fio-assembly1_C  TM=9.123E-01  e=4.375E-05  Methanobrevibacter ruminantium M1

Secondary structure (DSSP, 8-state):
----HHHHHHHHHHHHHHTHHHHT-EEEE-TTS-EEEESSSSS---HHHHHHHHHHHTTTSS-EEEEEEEETTEEEEEEEE-

Sequence (82 aa):
MNFQLNERAADLTEDVIEQAEQLRIEFHQLPCGGRVVDFGVHCTGSLAAGMALAEICMADWGEVALTPGDVKGVSFPTVTVT

InterPro domains:
  IPR003209 Methenyltetrahydromethanopterin cyclohydrolase [PF02289] (5-82)

Mean predicted aligned error: 3.06 Å

Foldseek 3Di:
DDPPLLVLLVVLVVVCQVCCVVQQWDWDQDPVRDIDIGQPPPTPGDPVSVQSVVCSVVSVVWHWDWDWDDDPNDIDTDIDID